Protein AF-A0A7S4GI46-F1 (afdb_monomer)

Solvent-accessible surface area (backbone atoms only — not comparable to full-atom values): 7151 Å² total; per-residue (Å²): 134,87,88,74,82,75,86,81,80,68,91,83,57,78,88,76,54,82,79,77,51,72,66,59,49,60,71,66,45,56,66,55,49,64,52,47,53,54,51,50,52,50,49,62,64,58,70,64,73,77,85,61,45,80,45,83,51,96,95,45,81,46,78,48,68,83,88,72,85,79,90,67,86,84,86,72,96,70,87,73,93,57,66,62,63,58,50,54,48,51,54,52,52,53,53,50,52,52,53,52,52,54,60,71,76,104

pLDDT: mean 87.01, std 8.68, range [48.22, 95.12]

Secondary structure (DSSP, 8-state):
-------------GGGSPPPPHHHHHHTSHHHHHHHHHHHHHHHHHSSPPP-EEEEETTEEEEE---S---S----------HHHHHHHHHHHHHHHHHHHHHHH-

Nearest PDB structures (foldseek):
  6tdu-assembly1_G  TM=9.550E-01  e=1.276E-09  Euglena gracilis
  7qtt-assembly1_Y  TM=3.090E-01  e=3.213E+00  Homo sapiens

Mean predicted aligned error: 13.28 Å

Radius of gyration: 37.26 Å; Cα contacts (8 Å, |Δi|>4): 22; chains: 1; bounding box: 88×28×95 Å

Foldseek 3Di:
DDDDDDCPPDDDDPVPDDDDDPVRVVVVCPVVCVVVVVVVVCCVVVVDDDDFDWDDDVVDIDTDDDDDDDPDDDDDDDDDPDCVVVVVVVVVVVVVVVVVVVVVVD

Sequence (106 aa):
MPTTKQADDLPASWLHMPGYTYVSWCMTLAPFMLVFEGFYRAWHHRKTPPKGRTVLMKGIKMHMFGLGKQSGPRIVSRQYDTYIGHGLQYVRDMSKIQSDVLKLIK

Organism: NCBI:txid73025

Structure (mmCIF, N/CA/C/O backbone):
data_AF-A0A7S4GI46-F1
#
_entry.id   AF-A0A7S4GI46-F1
#
loop_
_atom_site.group_PDB
_atom_site.id
_atom_site.type_symbol
_atom_site.label_atom_id
_atom_site.label_alt_id
_atom_site.label_comp_id
_atom_site.label_asym_id
_atom_site.label_entity_id
_atom_site.label_seq_id
_atom_site.pdbx_PDB_ins_code
_atom_site.Cartn_x
_atom_site.Cartn_y
_atom_site.Cartn_z
_atom_site.occupancy
_atom_site.B_iso_or_equiv
_atom_site.auth_seq_id
_atom_site.auth_comp_id
_atom_site.auth_asym_id
_atom_site.auth_atom_id
_atom_site.pdbx_PDB_model_num
ATOM 1 N N . MET A 1 1 ? 60.492 20.398 0.264 1.00 48.22 1 MET A N 1
ATOM 2 C CA . MET A 1 1 ? 59.960 20.718 -1.080 1.00 48.22 1 MET A CA 1
ATOM 3 C C . MET A 1 1 ? 58.449 20.531 -1.035 1.00 48.22 1 MET A C 1
ATOM 5 O O . MET A 1 1 ? 58.044 19.487 -0.535 1.00 48.22 1 MET A O 1
ATOM 9 N N . PRO A 1 2 ? 57.620 21.511 -1.440 1.00 57.31 2 PRO A N 1
ATOM 10 C CA . PRO A 1 2 ? 56.170 21.327 -1.475 1.00 57.31 2 PRO A CA 1
ATOM 11 C C . PRO A 1 2 ? 55.780 20.422 -2.654 1.00 57.31 2 PRO A C 1
ATOM 13 O O . PRO A 1 2 ? 56.345 20.536 -3.739 1.00 57.31 2 PRO A O 1
ATOM 16 N N . THR A 1 3 ? 54.833 19.512 -2.440 1.00 62.44 3 THR A N 1
ATOM 17 C CA . THR A 1 3 ? 54.305 18.600 -3.463 1.00 62.44 3 THR A CA 1
ATOM 18 C C . THR A 1 3 ? 53.337 19.351 -4.377 1.00 62.44 3 THR A C 1
ATOM 20 O O . THR A 1 3 ? 52.236 19.714 -3.968 1.00 62.44 3 THR A O 1
ATOM 23 N N . THR A 1 4 ? 53.733 19.595 -5.624 1.00 65.19 4 THR A N 1
ATOM 24 C CA . THR A 1 4 ? 52.851 20.141 -6.664 1.00 65.19 4 THR A CA 1
ATOM 25 C C . THR A 1 4 ? 52.050 19.010 -7.304 1.00 65.19 4 THR A C 1
ATOM 27 O O . THR A 1 4 ? 52.637 18.042 -7.782 1.00 65.19 4 THR A O 1
ATOM 30 N N . LYS A 1 5 ? 50.714 19.122 -7.339 1.00 65.75 5 LYS A N 1
ATOM 31 C CA . LYS A 1 5 ? 49.888 18.273 -8.209 1.00 65.75 5 LYS A CA 1
ATOM 32 C C . LYS A 1 5 ? 50.185 18.678 -9.650 1.00 65.75 5 LYS A C 1
ATOM 34 O O . LYS A 1 5 ? 49.906 19.812 -10.031 1.00 65.75 5 LYS A O 1
ATOM 39 N N . GLN A 1 6 ? 50.809 17.785 -10.406 1.00 63.59 6 GLN A N 1
ATOM 40 C CA . GLN A 1 6 ? 50.984 17.944 -11.843 1.00 63.59 6 GLN A CA 1
ATOM 41 C C . GLN A 1 6 ? 49.583 18.046 -12.466 1.00 63.59 6 GLN A C 1
ATOM 43 O O . GLN A 1 6 ? 48.700 17.262 -12.118 1.00 63.59 6 GLN A O 1
ATOM 48 N N . ALA A 1 7 ? 49.349 19.065 -13.292 1.00 68.00 7 ALA A N 1
ATOM 49 C CA . ALA A 1 7 ? 48.082 19.252 -13.987 1.00 68.00 7 ALA A CA 1
ATOM 50 C C . ALA A 1 7 ? 48.006 18.265 -15.161 1.00 68.00 7 ALA A C 1
ATOM 52 O O . ALA A 1 7 ? 48.121 18.652 -16.320 1.00 68.00 7 ALA A O 1
ATOM 53 N N . ASP A 1 8 ? 47.832 16.982 -14.848 1.00 68.06 8 ASP A N 1
ATOM 54 C CA . ASP A 1 8 ? 47.500 15.925 -15.812 1.00 68.06 8 ASP A CA 1
ATOM 55 C C . ASP A 1 8 ? 45.987 15.940 -16.120 1.00 68.06 8 ASP A C 1
ATOM 57 O O . ASP A 1 8 ? 45.338 14.900 -16.253 1.00 68.06 8 ASP A O 1
ATOM 61 N N . ASP A 1 9 ? 45.395 17.137 -16.182 1.00 73.69 9 ASP A N 1
ATOM 62 C CA . ASP A 1 9 ? 43.977 17.338 -16.463 1.00 73.69 9 ASP A CA 1
ATOM 63 C C . ASP A 1 9 ? 43.731 17.073 -17.956 1.00 73.69 9 ASP A C 1
ATOM 65 O O . ASP A 1 9 ? 43.905 17.937 -18.818 1.00 73.69 9 ASP A O 1
ATOM 69 N N . LEU A 1 10 ? 43.368 15.831 -18.276 1.00 79.06 10 LEU A N 1
ATOM 70 C CA . LEU A 1 10 ? 43.050 15.403 -19.636 1.00 79.06 10 LEU A CA 1
ATOM 71 C C . LEU A 1 10 ? 41.696 15.973 -20.093 1.00 79.06 10 LEU A C 1
ATOM 73 O O . LEU A 1 10 ? 40.744 16.014 -19.307 1.00 79.06 10 LEU A O 1
ATOM 77 N N . PRO A 1 11 ? 41.556 16.351 -21.379 1.00 78.81 11 PRO A N 1
ATOM 78 C CA . PRO A 1 11 ? 40.274 16.777 -21.919 1.00 78.81 11 PRO A CA 1
ATOM 79 C C . PRO A 1 11 ? 39.284 15.605 -21.887 1.00 78.81 11 PRO A C 1
ATOM 81 O O . PRO A 1 11 ? 39.419 14.628 -22.622 1.00 78.81 11 PRO A O 1
ATOM 84 N N . ALA A 1 12 ? 38.268 15.703 -21.033 1.00 84.00 12 ALA A N 1
ATOM 85 C CA . ALA A 1 12 ? 37.185 14.733 -20.965 1.00 84.00 12 ALA A CA 1
ATOM 86 C C . ALA A 1 12 ? 36.057 15.141 -21.922 1.00 84.00 12 ALA A C 1
ATOM 88 O O . ALA A 1 12 ? 35.491 16.227 -21.809 1.00 84.00 12 ALA A O 1
ATOM 89 N N . SER A 1 13 ? 35.696 14.259 -22.853 1.00 84.06 13 SER A N 1
ATOM 90 C CA . SER A 1 13 ? 34.525 14.443 -23.712 1.00 84.06 13 SER A CA 1
ATOM 91 C C . SER A 1 13 ? 33.790 13.124 -23.904 1.00 84.06 13 SER A C 1
ATOM 93 O O . SER A 1 13 ? 34.391 12.109 -24.258 1.00 84.06 13 SER A O 1
ATOM 95 N N . TRP A 1 14 ? 32.467 13.153 -23.712 1.00 81.75 14 TRP A N 1
ATOM 96 C CA . TRP A 1 14 ? 31.576 12.005 -23.912 1.00 81.75 14 TRP A CA 1
ATOM 97 C C . TRP A 1 14 ? 31.600 11.474 -25.350 1.00 81.75 14 TRP A C 1
ATOM 99 O O . TRP A 1 14 ? 31.309 10.303 -25.566 1.00 81.75 14 TRP A O 1
ATOM 109 N N . LEU A 1 15 ? 31.995 12.306 -26.322 1.00 86.88 15 LEU A N 1
ATOM 110 C CA . LEU A 1 15 ? 32.139 11.918 -27.730 1.00 86.88 15 LEU A CA 1
ATOM 111 C C . LEU A 1 15 ? 33.250 10.880 -27.957 1.00 86.88 15 LEU A C 1
ATOM 113 O O . LEU A 1 15 ? 33.195 10.149 -28.941 1.00 86.88 15 LEU A O 1
ATOM 117 N N . HIS A 1 16 ? 34.246 10.811 -27.066 1.00 86.50 16 HIS A N 1
ATOM 118 C CA . HIS A 1 16 ? 35.362 9.863 -27.168 1.00 86.50 16 HIS A CA 1
ATOM 119 C C . HIS A 1 16 ? 35.151 8.578 -26.351 1.00 86.50 16 HIS A C 1
ATOM 121 O O . HIS A 1 16 ? 35.989 7.680 -26.406 1.00 86.50 16 HIS A O 1
ATOM 127 N N . MET A 1 17 ? 34.051 8.466 -25.598 1.00 82.25 17 MET A N 1
ATOM 128 C CA . MET A 1 17 ? 33.726 7.252 -24.846 1.00 82.25 17 MET A CA 1
ATOM 129 C C . MET A 1 17 ? 33.200 6.175 -25.811 1.00 82.25 17 MET A C 1
ATOM 131 O O . MET A 1 17 ? 32.243 6.443 -26.543 1.00 82.25 17 MET A O 1
ATOM 135 N N . PRO A 1 18 ? 33.768 4.955 -25.830 1.00 84.81 18 PRO A N 1
ATOM 136 C CA . PRO A 1 18 ? 33.184 3.860 -26.593 1.00 84.81 18 PRO A CA 1
ATOM 137 C C . PRO A 1 18 ? 31.784 3.551 -26.047 1.00 84.81 18 PRO A C 1
ATOM 139 O O . PRO A 1 18 ? 31.577 3.468 -24.836 1.00 84.81 18 PRO A O 1
ATOM 142 N N . GLY A 1 19 ? 30.808 3.407 -26.943 1.00 86.00 19 GLY A N 1
ATOM 143 C CA . GLY A 1 19 ? 29.439 3.072 -26.563 1.00 86.00 19 GLY A CA 1
ATOM 144 C C . GLY A 1 19 ? 29.320 1.670 -25.958 1.00 86.00 19 GLY A C 1
ATOM 145 O O . GLY A 1 19 ? 30.190 0.814 -26.123 1.00 86.00 19 GLY A O 1
ATOM 146 N N . TYR A 1 20 ? 28.197 1.410 -25.291 1.00 86.94 20 TYR A N 1
ATOM 147 C CA . TYR A 1 20 ? 27.867 0.077 -24.793 1.00 86.94 20 T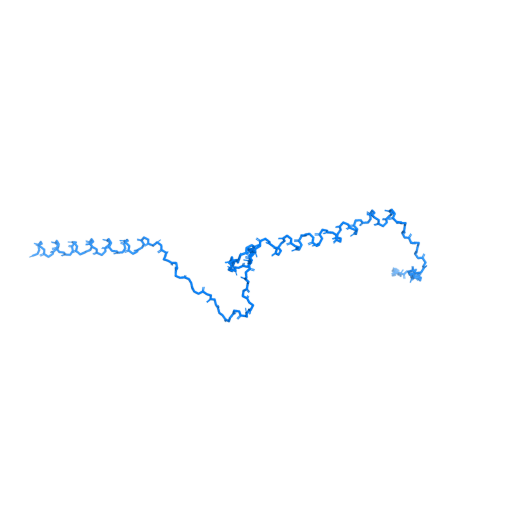YR A CA 1
ATOM 148 C C . TYR A 1 20 ? 27.236 -0.778 -25.895 1.00 86.94 20 TYR A C 1
ATOM 150 O O . TYR A 1 20 ? 26.413 -0.303 -26.678 1.00 86.94 20 TYR A O 1
ATOM 158 N N . THR A 1 21 ? 27.566 -2.069 -25.921 1.00 91.81 21 THR A N 1
ATOM 159 C CA . THR A 1 21 ? 26.797 -3.043 -26.705 1.00 91.81 21 THR A CA 1
ATOM 160 C C . THR A 1 21 ? 25.435 -3.278 -26.053 1.00 91.81 21 THR A C 1
ATOM 162 O O . THR A 1 21 ? 25.279 -3.102 -24.844 1.00 91.81 21 THR A O 1
ATOM 165 N N . TYR A 1 22 ? 24.449 -3.732 -26.830 1.00 90.38 22 TYR A N 1
ATOM 166 C CA . TYR A 1 22 ? 23.114 -4.059 -26.313 1.00 90.38 22 TYR A CA 1
ATOM 167 C C . TYR A 1 22 ? 23.171 -5.024 -25.116 1.00 90.38 22 TYR A C 1
ATOM 169 O O . TYR A 1 22 ? 22.551 -4.779 -24.084 1.00 90.38 22 TYR A O 1
ATOM 177 N N . VAL A 1 23 ? 23.990 -6.077 -25.214 1.00 91.44 23 VAL A N 1
ATOM 178 C CA . VAL A 1 23 ? 24.171 -7.056 -24.131 1.00 91.44 23 VAL A CA 1
ATOM 179 C C . VAL A 1 23 ? 24.802 -6.404 -22.900 1.00 91.44 23 VAL A C 1
ATOM 181 O O . VAL A 1 23 ? 24.319 -6.614 -21.789 1.00 91.44 23 VAL A O 1
ATOM 184 N N . SER A 1 24 ? 25.832 -5.568 -23.083 1.00 90.44 24 SER A N 1
ATOM 185 C CA . SER A 1 24 ? 26.459 -4.848 -21.969 1.00 90.44 24 SER A CA 1
ATOM 186 C C . SER A 1 24 ? 25.480 -3.893 -21.293 1.00 90.44 24 SER A C 1
ATOM 188 O O . SER A 1 24 ? 25.506 -3.784 -20.071 1.00 90.44 24 SER A O 1
ATOM 190 N N . TRP A 1 25 ? 24.601 -3.240 -22.057 1.00 91.50 25 TRP A N 1
ATOM 191 C CA . TRP A 1 25 ? 23.559 -2.370 -21.521 1.00 91.50 25 TRP A CA 1
ATOM 192 C C . TRP A 1 25 ? 22.514 -3.158 -20.722 1.00 91.50 25 TRP A C 1
ATOM 194 O O . TRP A 1 25 ? 22.186 -2.769 -19.604 1.00 91.50 25 TRP A O 1
ATOM 204 N N . CYS A 1 26 ? 22.051 -4.312 -21.212 1.00 88.94 26 CYS A N 1
ATOM 205 C CA . CYS A 1 26 ? 21.137 -5.171 -20.452 1.00 88.94 26 CYS A CA 1
ATOM 206 C C . CYS A 1 26 ? 21.755 -5.679 -19.136 1.00 88.94 26 CYS A C 1
ATOM 208 O O . CYS A 1 26 ? 21.053 -5.771 -18.127 1.00 88.94 26 CYS A O 1
ATOM 210 N N . MET A 1 27 ? 23.066 -5.943 -19.121 1.00 91.88 27 MET A N 1
ATOM 211 C CA . MET A 1 27 ? 23.804 -6.368 -17.924 1.00 91.88 27 MET A CA 1
ATOM 212 C C . MET A 1 27 ? 24.044 -5.240 -16.908 1.00 91.88 27 MET A C 1
ATOM 214 O O . MET A 1 27 ? 24.372 -5.529 -15.762 1.00 91.88 27 MET A O 1
ATOM 218 N N . THR A 1 28 ? 23.822 -3.967 -17.268 1.00 90.19 28 THR A N 1
ATOM 219 C CA . THR A 1 28 ? 23.891 -2.845 -16.303 1.00 90.19 28 THR A CA 1
ATOM 220 C C . THR A 1 28 ? 22.777 -2.869 -15.253 1.00 90.19 28 THR A C 1
ATOM 222 O O . THR A 1 28 ? 22.769 -2.026 -14.361 1.00 90.19 28 THR A O 1
ATOM 225 N N . LEU A 1 29 ? 21.809 -3.792 -15.360 1.00 89.81 29 LEU A N 1
ATOM 226 C CA . LEU A 1 29 ? 20.628 -3.901 -14.491 1.00 89.81 29 LEU A CA 1
ATOM 227 C C . LEU A 1 29 ? 19.702 -2.667 -14.511 1.00 89.81 29 LEU A C 1
ATOM 229 O O . LEU A 1 29 ? 18.663 -2.670 -13.847 1.00 89.81 29 LEU A O 1
ATOM 233 N N . ALA A 1 30 ? 19.988 -1.646 -15.325 1.00 90.06 30 ALA A N 1
ATOM 234 C CA . ALA A 1 30 ? 19.087 -0.516 -15.541 1.00 90.06 30 ALA A CA 1
ATOM 235 C C . ALA A 1 30 ? 17.682 -0.947 -16.022 1.00 90.06 30 ALA A C 1
ATOM 237 O O . ALA A 1 30 ? 16.695 -0.431 -15.489 1.00 90.06 30 ALA A O 1
ATOM 238 N N . PRO A 1 31 ? 17.530 -1.943 -16.925 1.00 89.69 31 PRO A N 1
ATOM 239 C CA . PRO A 1 31 ? 16.205 -2.435 -17.314 1.00 89.69 31 PRO A CA 1
ATOM 240 C C . PRO A 1 31 ? 15.427 -3.060 -16.155 1.00 89.69 31 PRO A C 1
ATOM 242 O O . PRO A 1 31 ? 14.208 -2.932 -16.076 1.00 89.69 31 PRO A O 1
ATOM 245 N N . PHE A 1 32 ? 16.130 -3.711 -15.229 1.00 91.56 32 PHE A N 1
ATOM 246 C CA . PHE A 1 32 ? 15.519 -4.288 -14.039 1.00 91.56 32 PHE A CA 1
ATOM 247 C C . PHE A 1 32 ? 14.982 -3.183 -13.123 1.00 91.56 32 PHE A C 1
ATOM 249 O O . PHE A 1 32 ? 13.831 -3.245 -12.697 1.00 91.56 32 PHE A O 1
ATOM 256 N N . MET A 1 33 ? 15.759 -2.121 -12.892 1.00 91.31 33 MET A N 1
ATOM 257 C CA . MET A 1 33 ? 15.304 -0.960 -12.117 1.00 91.31 33 MET A CA 1
ATOM 258 C C . MET A 1 33 ? 14.061 -0.296 -12.724 1.00 91.31 33 MET A C 1
ATOM 260 O O . MET A 1 33 ? 13.122 -0.005 -11.985 1.00 91.31 33 MET A O 1
ATOM 264 N N . LEU A 1 34 ? 13.999 -0.150 -14.054 1.00 93.19 34 LEU A N 1
ATOM 265 C CA . LEU A 1 34 ? 12.831 0.414 -14.749 1.00 93.19 34 LEU A CA 1
ATOM 266 C C . LEU A 1 34 ? 11.532 -0.352 -14.448 1.00 93.19 34 LEU A C 1
ATOM 268 O O . LEU A 1 34 ? 10.476 0.254 -14.267 1.00 93.19 34 LEU A O 1
ATOM 272 N N . VAL A 1 35 ? 11.597 -1.681 -14.368 1.00 93.69 35 VAL A N 1
ATOM 273 C CA . VAL A 1 35 ? 10.423 -2.517 -14.074 1.00 93.69 35 VAL A CA 1
ATOM 274 C C . VAL A 1 35 ? 10.102 -2.514 -12.579 1.00 93.69 35 VAL A C 1
ATOM 276 O O . VAL A 1 35 ? 8.941 -2.374 -12.180 1.00 93.69 35 VAL A O 1
ATOM 279 N N . PHE A 1 3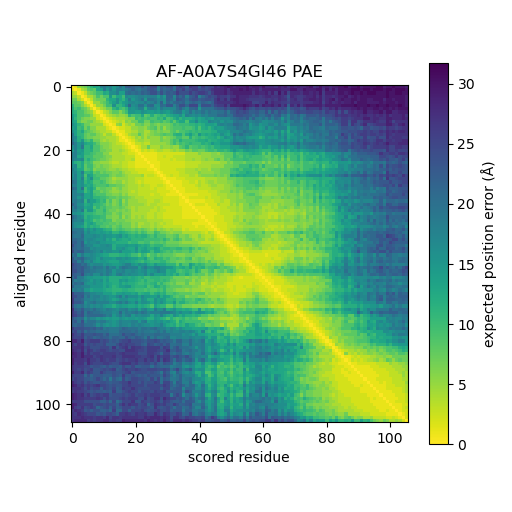6 ? 11.123 -2.661 -11.735 1.00 93.94 36 PHE A N 1
ATOM 280 C CA . PHE A 1 36 ? 10.937 -2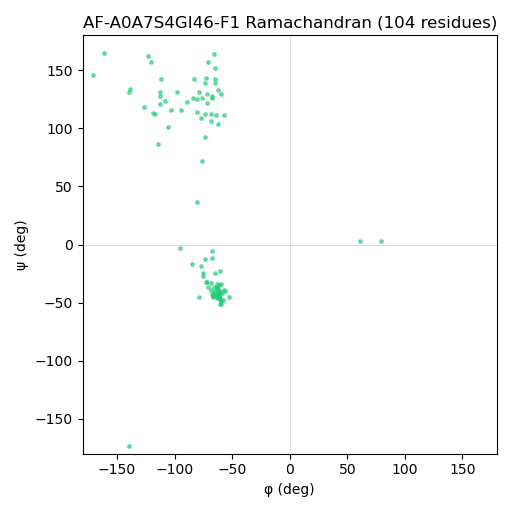.833 -10.297 1.00 93.94 36 PHE A CA 1
ATOM 281 C C . PHE A 1 36 ? 10.498 -1.558 -9.589 1.00 93.94 36 PHE A C 1
ATOM 283 O O . PHE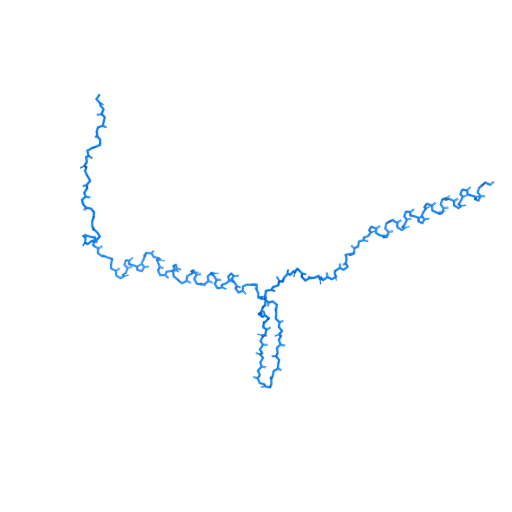 A 1 36 ? 9.713 -1.644 -8.644 1.00 93.94 36 PHE A O 1
ATOM 290 N N . GLU A 1 37 ? 10.925 -0.383 -10.054 1.00 93.69 37 GLU A N 1
ATOM 291 C CA . GLU A 1 37 ? 10.444 0.882 -9.501 1.00 93.69 37 GLU A CA 1
ATOM 292 C C . GLU A 1 37 ? 8.920 1.001 -9.666 1.00 93.69 37 GLU A C 1
ATOM 294 O O . GLU A 1 37 ? 8.195 1.251 -8.697 1.00 93.69 37 GLU A O 1
ATOM 299 N N . GLY A 1 38 ? 8.419 0.741 -10.878 1.00 93.19 38 GLY A N 1
ATOM 300 C CA . GLY A 1 38 ? 6.988 0.749 -11.172 1.00 93.19 38 GLY A CA 1
ATOM 301 C C . GLY A 1 38 ? 6.229 -0.300 -10.362 1.00 93.19 38 GLY A C 1
ATOM 302 O O . GLY A 1 38 ? 5.195 0.010 -9.762 1.00 93.19 38 GLY A O 1
ATOM 303 N N . PHE A 1 39 ? 6.768 -1.519 -10.280 1.00 95.12 39 PHE A N 1
ATOM 304 C CA . PHE A 1 39 ? 6.179 -2.600 -9.492 1.00 95.12 39 PHE A CA 1
ATOM 305 C C . PHE A 1 39 ? 6.075 -2.239 -8.007 1.00 95.12 39 PHE A C 1
ATOM 307 O O . PHE A 1 39 ? 4.995 -2.334 -7.420 1.00 95.12 39 PHE A O 1
ATOM 314 N N . TYR A 1 40 ? 7.171 -1.784 -7.401 1.00 94.12 40 TYR A N 1
ATOM 315 C CA . TYR A 1 40 ? 7.216 -1.492 -5.974 1.00 94.12 40 TYR A CA 1
ATOM 316 C C . TYR A 1 40 ? 6.334 -0.295 -5.616 1.00 94.12 40 TYR A C 1
ATOM 318 O O . TYR A 1 40 ? 5.566 -0.362 -4.654 1.00 94.12 40 TYR A O 1
ATOM 326 N N . ARG A 1 41 ? 6.360 0.778 -6.419 1.00 93.62 41 ARG A N 1
ATOM 327 C CA . ARG A 1 41 ? 5.473 1.936 -6.222 1.00 93.62 41 ARG A CA 1
ATOM 328 C C . ARG A 1 41 ? 4.007 1.533 -6.361 1.00 93.62 41 ARG A C 1
ATOM 330 O O . ARG A 1 41 ? 3.194 1.906 -5.514 1.00 93.62 41 ARG A O 1
ATOM 337 N N . ALA A 1 42 ? 3.661 0.734 -7.372 1.00 93.44 42 ALA A N 1
ATOM 338 C CA . ALA A 1 42 ? 2.301 0.232 -7.540 1.00 93.44 42 ALA A CA 1
ATOM 339 C C . ALA A 1 42 ? 1.867 -0.635 -6.352 1.00 93.44 42 ALA A C 1
ATOM 341 O O . ALA A 1 42 ? 0.774 -0.434 -5.823 1.00 93.44 42 ALA A O 1
ATOM 342 N N . TRP A 1 43 ? 2.718 -1.556 -5.899 1.00 93.25 43 TRP A N 1
ATOM 343 C CA . TRP A 1 43 ? 2.437 -2.399 -4.741 1.00 93.25 43 TRP A CA 1
ATOM 344 C C . TRP A 1 43 ? 2.226 -1.564 -3.476 1.00 93.25 43 TRP A C 1
ATOM 346 O O . TRP A 1 43 ? 1.195 -1.704 -2.814 1.00 93.25 43 TRP A O 1
ATOM 356 N N . HIS A 1 44 ? 3.152 -0.654 -3.178 1.00 93.00 44 HIS A N 1
ATOM 357 C CA . HIS A 1 44 ? 3.106 0.179 -1.983 1.00 93.00 44 HIS A CA 1
ATOM 358 C C . HIS A 1 44 ? 1.847 1.059 -1.942 1.00 93.00 44 HIS A C 1
ATOM 360 O O . HIS A 1 44 ? 1.138 1.080 -0.936 1.00 93.00 44 HIS A O 1
ATOM 366 N N . HIS A 1 45 ? 1.512 1.735 -3.045 1.00 90.56 45 HIS A N 1
ATOM 367 C CA . HIS A 1 45 ? 0.338 2.611 -3.100 1.00 90.56 45 HIS A CA 1
ATOM 368 C C . HIS A 1 45 ? -0.994 1.854 -3.206 1.00 90.56 45 HIS A C 1
ATOM 370 O O . HIS A 1 45 ? -2.014 2.371 -2.752 1.00 90.56 45 HIS A O 1
ATOM 376 N N . ARG A 1 46 ? -1.019 0.635 -3.763 1.00 90.75 46 ARG A N 1
ATOM 377 C CA . ARG A 1 46 ? -2.245 -0.184 -3.840 1.00 90.75 46 ARG A CA 1
ATOM 378 C C . ARG A 1 46 ? -2.516 -1.005 -2.580 1.00 90.75 46 ARG A C 1
ATOM 380 O O . ARG A 1 46 ? -3.644 -1.457 -2.407 1.00 90.75 46 ARG A O 1
ATOM 387 N N . LYS A 1 47 ? -1.525 -1.191 -1.700 1.00 87.81 47 LYS A N 1
ATOM 388 C CA . LYS A 1 47 ? -1.666 -1.981 -0.464 1.00 87.81 47 LYS A CA 1
ATOM 389 C C . LYS A 1 47 ? -2.754 -1.441 0.469 1.00 87.81 47 LYS A C 1
ATOM 391 O O . LYS A 1 47 ? -3.426 -2.225 1.131 1.00 87.81 47 LYS A O 1
ATOM 396 N N . THR A 1 48 ? -2.943 -0.124 0.501 1.00 85.38 48 THR A N 1
ATOM 397 C CA . THR A 1 48 ? -3.928 0.532 1.370 1.00 85.38 48 THR A CA 1
ATOM 398 C C . THR A 1 48 ? -5.015 1.181 0.514 1.00 85.38 48 THR A C 1
ATOM 400 O O . THR A 1 48 ? -4.896 2.358 0.167 1.00 85.38 48 THR A O 1
ATOM 403 N N . PRO A 1 49 ? -6.073 0.441 0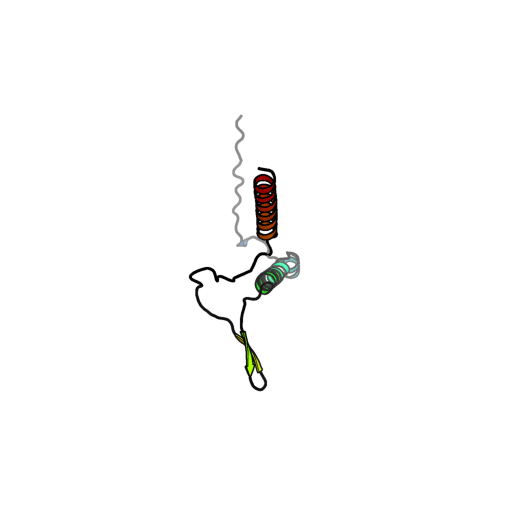.136 1.00 82.75 49 PRO A N 1
ATOM 404 C CA . PRO A 1 49 ? -7.147 1.006 -0.665 1.00 82.75 49 PRO A CA 1
ATOM 405 C C . PRO A 1 49 ? -7.890 2.101 0.122 1.00 82.75 49 PRO A C 1
ATOM 407 O O . PRO A 1 49 ? -8.167 1.929 1.315 1.00 82.75 49 PRO A O 1
ATOM 410 N N . PRO A 1 50 ? -8.252 3.224 -0.521 1.00 87.00 50 PRO A N 1
ATOM 411 C CA . PRO A 1 50 ? -9.089 4.229 0.115 1.00 87.00 50 PRO A CA 1
ATOM 412 C C . PRO A 1 50 ? -10.487 3.663 0.395 1.00 87.00 50 PRO A C 1
ATOM 414 O O . PRO A 1 50 ? -10.985 2.782 -0.307 1.00 87.00 50 PRO A O 1
ATOM 417 N N . LYS A 1 51 ? -11.158 4.182 1.427 1.00 86.31 51 LYS A N 1
ATOM 418 C CA . LYS A 1 51 ? -12.548 3.802 1.711 1.00 86.31 51 LYS A CA 1
ATOM 419 C C . LYS A 1 51 ? -13.450 4.336 0.596 1.00 86.31 51 LYS A C 1
ATOM 421 O O . LYS A 1 51 ? -13.423 5.528 0.301 1.00 86.31 51 LYS A O 1
ATOM 426 N N . GLY A 1 52 ? -14.271 3.471 0.011 1.00 89.00 52 GLY A N 1
ATOM 427 C CA . GLY A 1 52 ? -15.265 3.846 -0.994 1.00 89.00 52 GLY A CA 1
ATOM 428 C C . GLY A 1 52 ? -16.579 3.100 -0.799 1.00 89.00 52 GLY A C 1
ATOM 429 O O . GLY A 1 52 ? -16.786 2.428 0.213 1.00 89.00 52 GLY A O 1
ATOM 430 N N . ARG A 1 53 ? -17.493 3.267 -1.751 1.00 90.38 53 ARG A N 1
ATOM 431 C CA . ARG A 1 53 ? -18.807 2.615 -1.762 1.00 90.38 53 ARG A CA 1
ATOM 432 C C . ARG A 1 53 ? -18.856 1.617 -2.911 1.00 90.38 53 ARG A C 1
ATOM 434 O O . ARG A 1 53 ? -18.523 1.966 -4.039 1.00 90.38 53 ARG A O 1
ATOM 441 N N . THR A 1 54 ? -19.294 0.392 -2.638 1.00 92.06 54 THR A N 1
ATOM 442 C CA . THR A 1 54 ? -19.591 -0.577 -3.702 1.00 92.06 54 THR A CA 1
ATOM 443 C C . THR A 1 54 ? -20.970 -0.263 -4.276 1.00 92.06 54 THR A C 1
ATOM 445 O O . THR A 1 54 ? -21.937 -0.189 -3.522 1.00 92.06 54 THR A O 1
ATOM 448 N N . VAL A 1 55 ? -21.055 -0.068 -5.590 1.00 90.50 55 VAL A N 1
ATOM 449 C CA . VAL A 1 55 ? -22.296 0.218 -6.320 1.00 90.50 55 VAL A CA 1
ATOM 450 C C . VAL A 1 55 ? -22.605 -0.972 -7.222 1.00 90.50 55 VAL A C 1
ATOM 452 O O . VAL A 1 55 ? -21.744 -1.424 -7.980 1.00 90.50 55 VAL A O 1
ATOM 455 N N . LEU A 1 56 ? -23.826 -1.491 -7.120 1.00 94.31 56 LEU A N 1
ATOM 456 C CA . LEU A 1 56 ? -24.321 -2.589 -7.944 1.00 94.31 56 LEU A CA 1
ATOM 457 C C . LEU A 1 56 ? -25.349 -2.038 -8.930 1.00 94.31 56 LEU A C 1
ATOM 459 O O . LEU A 1 56 ? -26.335 -1.422 -8.531 1.00 94.31 56 LEU A O 1
ATOM 463 N N . MET A 1 57 ? -25.104 -2.266 -10.212 1.00 94.62 57 MET A N 1
ATOM 464 C CA . MET A 1 57 ? -26.019 -1.981 -11.314 1.00 94.62 57 MET A CA 1
ATOM 465 C C . MET A 1 57 ? -26.259 -3.277 -12.093 1.00 94.62 57 MET A C 1
ATOM 467 O O . MET A 1 57 ? -25.500 -4.240 -11.958 1.00 94.62 57 MET A O 1
ATOM 471 N N . LYS A 1 58 ? -27.316 -3.338 -12.911 1.00 93.38 58 LYS A N 1
ATOM 472 C CA . LYS A 1 58 ? -27.621 -4.537 -13.708 1.00 93.38 58 LYS A CA 1
ATOM 473 C C . LYS A 1 58 ? -26.419 -4.888 -14.598 1.00 93.38 58 LYS A C 1
ATOM 475 O O . LYS A 1 58 ? -26.097 -4.150 -15.519 1.00 93.38 58 LYS A O 1
ATOM 480 N N . GLY A 1 59 ? -25.756 -6.004 -14.292 1.00 91.56 59 GLY A N 1
ATOM 481 C CA . GLY A 1 59 ? -24.576 -6.488 -15.016 1.00 91.56 59 GLY A CA 1
ATOM 482 C C . GLY A 1 59 ? -23.245 -5.806 -14.672 1.00 91.56 59 GLY A C 1
ATOM 483 O O . GLY A 1 59 ? -22.242 -6.150 -15.288 1.00 91.56 59 GLY A O 1
ATOM 484 N N . ILE A 1 60 ? -23.189 -4.868 -13.712 1.00 95.06 60 ILE A N 1
ATOM 485 C CA . ILE A 1 60 ? -21.949 -4.147 -13.377 1.00 95.06 60 ILE A CA 1
ATOM 486 C C . ILE A 1 60 ? -21.787 -3.972 -11.863 1.00 95.06 60 ILE A C 1
ATOM 488 O O . ILE A 1 60 ? -22.694 -3.525 -11.161 1.00 95.06 60 ILE A O 1
ATOM 492 N N . LYS A 1 61 ? -20.581 -4.262 -11.364 1.00 94.19 61 LYS A N 1
ATOM 493 C CA . LYS A 1 61 ? -20.140 -3.940 -10.003 1.00 94.19 61 LYS A CA 1
ATOM 494 C C . LYS A 1 61 ? -19.043 -2.882 -10.070 1.00 94.19 61 LYS A C 1
ATOM 496 O O . LYS A 1 61 ? -18.001 -3.118 -10.674 1.00 94.19 61 LYS A O 1
ATOM 501 N N . MET A 1 62 ? -19.268 -1.733 -9.441 1.00 94.94 62 MET A N 1
ATOM 502 C CA . MET A 1 62 ? -18.317 -0.618 -9.408 1.00 94.94 62 MET A CA 1
ATOM 503 C C . MET A 1 62 ? -17.917 -0.273 -7.972 1.00 94.94 62 MET A C 1
ATOM 505 O O . MET A 1 62 ? -18.657 -0.544 -7.024 1.00 94.94 62 MET A O 1
ATOM 509 N N . HIS A 1 63 ? -16.757 0.364 -7.811 1.00 91.94 63 HIS A N 1
ATOM 510 C CA . HIS A 1 63 ? -16.319 0.934 -6.540 1.00 91.94 63 HIS A CA 1
ATOM 511 C C . HIS A 1 63 ? -16.135 2.445 -6.696 1.00 91.94 63 HIS A C 1
ATOM 513 O O . HIS A 1 63 ? -15.272 2.901 -7.442 1.00 91.94 63 HIS A O 1
ATOM 519 N N . MET A 1 64 ? -16.972 3.221 -6.014 1.00 93.56 64 MET A N 1
ATOM 520 C CA . MET A 1 64 ? -17.010 4.677 -6.113 1.00 93.56 64 MET A CA 1
ATOM 521 C C . MET A 1 64 ? -16.217 5.308 -4.965 1.00 93.56 64 MET A C 1
ATOM 523 O O . MET A 1 64 ? -16.419 4.964 -3.796 1.00 93.56 64 MET A O 1
ATOM 527 N N . PHE A 1 65 ? -15.337 6.254 -5.291 1.00 93.12 65 PHE A N 1
ATOM 528 C CA . PHE A 1 65 ? -14.522 6.996 -4.328 1.00 93.12 65 PHE A CA 1
ATOM 529 C C . PHE A 1 65 ? -14.960 8.462 -4.273 1.00 93.12 65 PHE A C 1
ATOM 531 O O . PHE A 1 65 ? -15.318 9.046 -5.293 1.00 93.12 65 PHE A O 1
ATOM 538 N N . GLY A 1 66 ? -14.939 9.060 -3.080 1.00 88.50 66 GLY A N 1
ATOM 539 C CA . GLY A 1 66 ? -15.187 10.493 -2.923 1.00 88.50 66 GLY A CA 1
ATOM 540 C C . GLY A 1 66 ? -13.947 11.304 -3.295 1.00 88.50 66 GLY A C 1
ATOM 541 O O . GLY A 1 66 ? -12.859 11.008 -2.806 1.00 88.50 66 GLY A O 1
ATOM 542 N N . LEU A 1 67 ? -14.113 12.333 -4.127 1.00 89.12 67 LEU A N 1
ATOM 543 C CA . LEU A 1 67 ? -13.057 13.284 -4.478 1.00 89.12 67 LEU A CA 1
ATOM 544 C C . LEU A 1 67 ? -13.326 14.607 -3.755 1.00 89.12 67 LEU A C 1
ATOM 546 O O . LEU A 1 67 ? -14.188 15.381 -4.159 1.00 89.12 67 LEU A O 1
ATOM 550 N N . GLY A 1 68 ? -12.619 14.849 -2.653 1.00 88.38 68 GLY A N 1
ATOM 551 C CA . GLY A 1 68 ? -12.749 16.079 -1.874 1.00 88.38 68 GLY A CA 1
ATOM 552 C C . GLY A 1 68 ? -11.672 16.184 -0.801 1.00 88.38 68 GLY A C 1
ATOM 553 O O . GLY A 1 68 ? -11.243 15.174 -0.241 1.00 88.38 68 GLY A O 1
ATOM 554 N N . LYS A 1 69 ? -11.216 17.408 -0.514 1.00 90.19 69 LYS A N 1
ATOM 555 C CA . LYS A 1 69 ? -10.256 17.658 0.566 1.00 90.19 69 LYS A CA 1
ATOM 556 C C . LYS A 1 69 ? -10.965 17.488 1.910 1.00 90.19 69 LYS A C 1
ATOM 558 O O . LYS A 1 69 ? -11.933 18.187 2.193 1.00 90.19 69 LYS A O 1
ATOM 563 N N . GLN A 1 70 ? -10.475 16.578 2.746 1.00 88.62 70 GLN A N 1
ATOM 564 C CA . GLN A 1 70 ? -10.966 16.429 4.112 1.00 88.62 70 GLN A CA 1
ATOM 565 C C . GLN A 1 70 ? -10.456 17.608 4.960 1.00 88.62 70 GLN A C 1
ATOM 567 O O . GLN A 1 70 ? -9.255 17.732 5.186 1.00 88.62 70 GLN A O 1
ATOM 572 N N . SER A 1 71 ? -11.360 18.488 5.402 1.00 86.38 71 SER A N 1
ATOM 573 C CA . SER A 1 71 ? -11.031 19.684 6.197 1.00 86.38 71 SER A CA 1
ATOM 574 C C . SER A 1 71 ? -10.742 19.388 7.676 1.00 86.38 71 SER A C 1
ATOM 576 O O . SER A 1 71 ? -10.099 20.198 8.334 1.00 86.38 71 SER A O 1
ATOM 578 N N . GLY A 1 72 ? -11.163 18.229 8.197 1.00 90.81 72 GLY A N 1
ATOM 579 C CA . GLY A 1 72 ? -10.909 17.800 9.576 1.00 90.81 72 GLY A CA 1
ATOM 580 C C . GLY A 1 72 ? -11.098 16.290 9.782 1.00 90.81 72 GLY A C 1
ATOM 581 O O . GLY A 1 72 ? -11.675 15.613 8.923 1.00 90.81 72 GLY A O 1
ATOM 582 N N . PRO A 1 73 ? -10.603 15.717 10.894 1.00 88.75 73 PRO A N 1
ATOM 583 C CA . PRO A 1 73 ? -10.695 14.283 11.153 1.00 88.75 73 PRO A CA 1
ATOM 584 C C . PRO A 1 73 ? -12.152 13.833 11.323 1.00 88.75 73 PRO A C 1
ATOM 586 O O . PRO A 1 73 ? -12.979 14.525 11.913 1.00 88.75 73 PRO A O 1
ATOM 589 N N . ARG A 1 74 ? -12.475 12.638 10.817 1.00 85.62 74 ARG A N 1
ATOM 590 C CA . ARG A 1 74 ? -13.805 12.043 10.990 1.00 85.62 74 ARG A CA 1
ATOM 591 C C . ARG A 1 74 ? -13.892 11.402 12.374 1.00 85.62 74 ARG A C 1
ATOM 593 O O . ARG A 1 74 ? -13.216 10.407 12.623 1.00 85.62 74 ARG A O 1
ATOM 600 N N . ILE A 1 75 ? -14.747 11.942 13.237 1.00 88.94 75 ILE A N 1
ATOM 601 C CA . ILE A 1 75 ? -15.000 11.397 14.576 1.00 88.94 75 ILE A CA 1
ATOM 602 C C . ILE A 1 75 ? -15.797 10.093 14.445 1.00 88.94 75 ILE A C 1
ATOM 604 O O . ILE A 1 75 ? -16.807 10.032 13.742 1.00 88.94 75 ILE A O 1
ATOM 608 N N . VAL A 1 76 ? -15.328 9.039 15.109 1.00 88.56 76 VAL A N 1
ATOM 609 C CA . VAL A 1 76 ? -16.029 7.757 15.243 1.00 88.56 76 VAL A CA 1
ATOM 610 C C . VAL A 1 76 ? -16.097 7.455 16.733 1.00 88.56 76 VAL A C 1
ATOM 612 O O . VAL A 1 76 ? -15.049 7.324 17.365 1.00 88.56 76 VAL A O 1
ATOM 615 N N . SER A 1 77 ? -17.303 7.359 17.300 1.00 88.50 77 SER A N 1
ATOM 616 C CA . SER A 1 77 ? -17.460 6.956 18.696 1.00 88.50 77 SER A CA 1
ATOM 617 C C . SER A 1 77 ? -17.071 5.486 18.830 1.00 88.50 77 SER A C 1
ATOM 619 O O . SER A 1 77 ? -17.772 4.579 18.386 1.00 88.50 77 SER A O 1
ATOM 621 N N . ARG A 1 78 ? -15.903 5.245 19.421 1.00 86.81 78 ARG A N 1
ATOM 622 C CA . ARG A 1 78 ? -15.546 3.934 19.952 1.00 86.81 78 ARG A CA 1
ATOM 623 C C . ARG A 1 78 ? -15.715 4.020 21.454 1.00 86.81 78 ARG A C 1
ATOM 625 O O . ARG A 1 78 ? -15.048 4.827 22.095 1.00 86.81 78 ARG A O 1
ATOM 632 N N . GLN A 1 79 ? -16.650 3.244 21.987 1.00 84.62 79 GLN A N 1
ATOM 633 C CA . GLN A 1 79 ? -16.701 3.028 23.424 1.00 84.62 79 GLN A CA 1
ATOM 634 C C . GLN A 1 79 ? -15.460 2.218 23.796 1.00 84.62 79 GLN A C 1
ATOM 636 O O . GLN A 1 79 ? -15.160 1.208 23.161 1.00 84.62 79 GLN A O 1
ATOM 641 N N . TYR A 1 80 ? -14.697 2.731 24.754 1.00 81.44 80 TYR A N 1
ATOM 642 C CA . TYR A 1 80 ? -13.570 2.014 25.325 1.00 81.44 80 TYR A CA 1
ATOM 643 C C . TYR A 1 80 ? -14.083 1.303 26.566 1.00 81.44 80 TYR A C 1
ATOM 645 O O . TYR A 1 80 ? -14.495 1.965 27.524 1.00 81.44 80 TYR A O 1
ATOM 653 N N . ASP A 1 81 ? -14.050 -0.026 26.542 1.00 79.38 81 ASP A N 1
ATOM 654 C CA . ASP A 1 81 ? -14.340 -0.827 27.723 1.00 79.38 81 ASP A CA 1
ATOM 655 C C . ASP A 1 81 ? -13.287 -0.505 28.783 1.00 79.38 81 ASP A C 1
ATOM 657 O O . ASP A 1 81 ? -12.119 -0.885 28.689 1.00 79.38 81 ASP A O 1
ATOM 661 N N . THR A 1 82 ? -13.690 0.290 29.770 1.00 80.19 82 THR A N 1
ATOM 662 C CA . THR A 1 82 ? -12.822 0.741 30.854 1.00 80.19 82 THR A CA 1
ATOM 663 C C . THR A 1 82 ? -13.361 0.213 32.173 1.00 80.19 82 THR A C 1
ATOM 665 O O . THR A 1 82 ? -14.396 0.642 32.675 1.00 80.19 82 THR A O 1
ATOM 668 N N . TYR A 1 83 ? -12.607 -0.702 32.783 1.00 76.62 83 TYR A N 1
ATOM 669 C CA . TYR A 1 83 ? -12.927 -1.282 34.093 1.00 76.62 83 TYR A CA 1
ATOM 670 C C . TYR A 1 83 ? -12.822 -0.271 35.246 1.00 76.62 83 TYR A C 1
ATOM 672 O O . TYR A 1 83 ? -13.294 -0.532 36.348 1.00 76.62 83 TYR A O 1
ATOM 680 N N . ILE A 1 84 ? -12.243 0.907 34.990 1.00 81.44 84 ILE A N 1
ATOM 681 C CA . ILE A 1 84 ? -12.066 1.986 35.970 1.00 81.44 84 ILE A CA 1
ATOM 682 C C . ILE A 1 84 ? -13.421 2.486 36.487 1.00 81.44 84 ILE A C 1
ATOM 684 O O . ILE A 1 84 ? -13.559 2.726 37.684 1.00 81.44 84 ILE A O 1
ATOM 688 N N . GLY A 1 85 ? -14.436 2.585 35.619 1.00 78.38 85 GLY A N 1
ATOM 689 C CA . GLY A 1 85 ? -15.784 2.986 36.033 1.00 78.38 85 GLY A CA 1
ATOM 690 C C . GLY A 1 85 ? -16.391 2.008 37.042 1.00 78.38 85 GLY A C 1
ATOM 691 O O . GLY A 1 85 ? -16.896 2.423 38.082 1.00 78.38 85 GLY A O 1
ATOM 692 N N . HIS A 1 86 ? -16.250 0.705 36.786 1.00 82.06 86 HIS A N 1
ATOM 693 C CA . HIS A 1 86 ? -16.697 -0.345 37.703 1.00 82.06 86 HIS A CA 1
ATOM 694 C C . HIS A 1 86 ? -15.872 -0.387 38.997 1.00 82.06 86 HIS A C 1
ATOM 696 O O . HIS A 1 86 ? -16.438 -0.552 40.076 1.00 82.06 86 HIS A O 1
ATOM 702 N N . GLY A 1 87 ? -14.554 -0.182 38.916 1.00 85.62 87 GLY A N 1
ATOM 703 C CA . GLY A 1 87 ? -13.678 -0.134 40.090 1.00 85.62 87 GLY A CA 1
ATOM 704 C C . GLY A 1 87 ? -14.003 1.032 41.029 1.00 85.62 87 GLY A C 1
ATOM 705 O O . GLY A 1 87 ? -14.111 0.842 42.238 1.00 85.62 87 GLY A O 1
ATOM 706 N N . LEU A 1 88 ? -14.234 2.231 40.484 1.00 88.69 88 LEU A N 1
ATOM 707 C CA . LEU A 1 88 ? -14.642 3.399 41.274 1.00 88.69 88 LEU A CA 1
ATOM 708 C C . LEU A 1 88 ? -16.030 3.219 41.896 1.00 88.69 88 LEU A C 1
ATOM 710 O O . LEU A 1 88 ? -16.251 3.651 43.029 1.00 88.69 88 LEU A O 1
ATOM 714 N N . GLN A 1 89 ? -16.948 2.567 41.180 1.00 89.88 89 GLN A N 1
ATOM 715 C CA . GLN A 1 89 ? -18.269 2.235 41.704 1.00 89.88 89 GLN A CA 1
ATOM 716 C C . GLN A 1 89 ? -18.160 1.277 42.901 1.00 89.88 89 GLN A C 1
ATOM 718 O O . GLN A 1 89 ? -18.729 1.554 43.953 1.00 89.88 89 GLN A O 1
ATOM 723 N N . TYR A 1 90 ? -17.338 0.231 42.794 1.00 91.44 90 TYR A N 1
ATOM 724 C CA . TYR A 1 90 ? -17.105 -0.723 43.882 1.00 91.44 90 TYR A CA 1
ATOM 725 C C . TYR A 1 90 ? -16.524 -0.064 45.143 1.00 91.44 90 TYR A C 1
ATOM 727 O O . TYR A 1 90 ? -17.011 -0.287 46.251 1.00 91.44 90 TYR A O 1
ATOM 735 N N . VAL A 1 91 ? -15.502 0.787 44.986 1.00 92.69 91 VAL A N 1
ATOM 736 C CA . VAL A 1 91 ? -14.894 1.516 46.116 1.00 92.69 91 VAL A CA 1
ATOM 737 C C . VAL A 1 91 ? -15.913 2.442 46.783 1.00 92.69 91 VAL A C 1
ATOM 739 O O . VAL A 1 91 ? -15.978 2.515 48.013 1.00 92.69 91 VAL A O 1
ATOM 742 N N . ARG A 1 92 ? -16.738 3.129 45.984 1.00 93.12 92 ARG A N 1
ATOM 743 C CA . ARG A 1 92 ? -17.805 3.999 46.489 1.00 93.12 92 ARG A CA 1
ATOM 7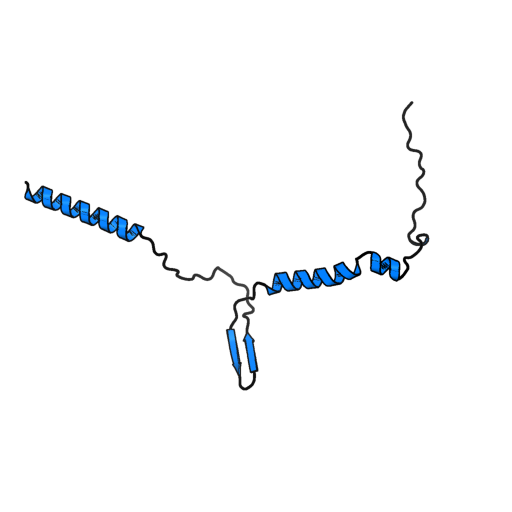44 C C . ARG A 1 92 ? -18.837 3.210 47.293 1.00 93.12 92 ARG A C 1
ATOM 746 O O . ARG A 1 92 ? -19.213 3.653 48.377 1.00 93.12 92 ARG A O 1
ATOM 753 N N . ASP A 1 93 ? -19.264 2.059 46.787 1.00 95.06 93 ASP A N 1
ATOM 754 C CA . ASP A 1 93 ? -20.263 1.223 47.451 1.00 95.06 93 ASP A CA 1
ATOM 755 C C . ASP A 1 93 ? -19.720 0.662 48.778 1.00 95.06 93 ASP A C 1
ATOM 757 O O . ASP A 1 93 ? -20.401 0.746 49.801 1.00 95.06 93 ASP A O 1
ATOM 761 N N . MET A 1 94 ? -18.455 0.222 48.819 1.00 92.25 94 MET A N 1
ATOM 762 C CA . MET A 1 94 ? -17.821 -0.238 50.064 1.00 92.25 94 MET A CA 1
ATOM 763 C C . MET A 1 94 ? -17.657 0.859 51.117 1.00 92.25 94 MET A C 1
ATOM 765 O O . MET A 1 94 ? -17.907 0.620 52.300 1.00 92.25 94 MET A O 1
ATOM 769 N N . SER A 1 95 ? -17.289 2.075 50.709 1.00 92.25 95 SER A N 1
ATOM 770 C CA . SER A 1 95 ? -17.196 3.213 51.632 1.00 92.25 95 SER A CA 1
ATOM 771 C C . SER A 1 95 ? -18.558 3.562 52.243 1.00 92.25 95 SER A C 1
ATOM 773 O O . SER A 1 95 ? -18.652 3.871 53.433 1.00 92.25 95 SER A O 1
ATOM 775 N N . LYS A 1 96 ? -19.629 3.459 51.449 1.00 93.44 96 LYS A N 1
ATOM 776 C CA . LYS A 1 96 ? -20.994 3.721 51.907 1.00 93.44 96 LYS A CA 1
ATOM 777 C C . LYS A 1 96 ? -21.454 2.681 52.930 1.00 93.44 96 LYS A C 1
ATOM 779 O O . LYS A 1 96 ? -21.957 3.058 53.985 1.00 93.44 96 LYS A O 1
ATOM 784 N N . ILE A 1 97 ? -21.184 1.400 52.663 1.00 94.62 97 ILE A N 1
ATOM 785 C CA . ILE A 1 97 ? -21.462 0.298 53.596 1.00 94.62 97 ILE A CA 1
ATOM 786 C C . ILE A 1 97 ? -20.736 0.523 54.927 1.00 94.62 97 ILE A C 1
ATOM 788 O O . ILE A 1 97 ? -21.361 0.451 55.983 1.00 94.62 97 ILE A O 1
ATOM 792 N N . GLN A 1 98 ? -19.441 0.85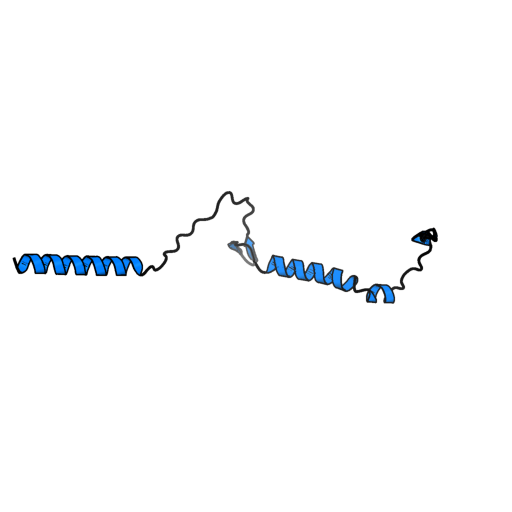4 54.896 1.00 91.06 98 GLN A N 1
ATOM 793 C CA . GLN A 1 98 ? -18.687 1.135 56.123 1.00 91.06 98 GLN A CA 1
ATOM 794 C C . GLN A 1 98 ? -19.259 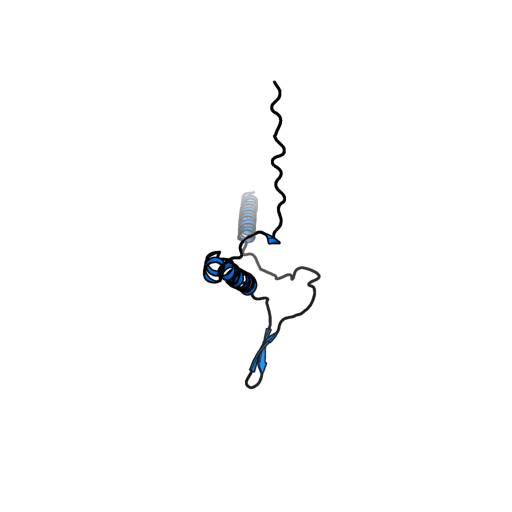2.323 56.905 1.00 91.06 98 GLN A C 1
ATOM 796 O O . GLN A 1 98 ? -19.348 2.258 58.130 1.00 91.06 98 GLN A O 1
ATOM 801 N N . SER A 1 99 ? -19.673 3.393 56.219 1.00 94.12 99 SER A N 1
ATOM 802 C CA . SER A 1 99 ? -20.284 4.556 56.872 1.00 94.12 99 SER A CA 1
ATOM 803 C C . SER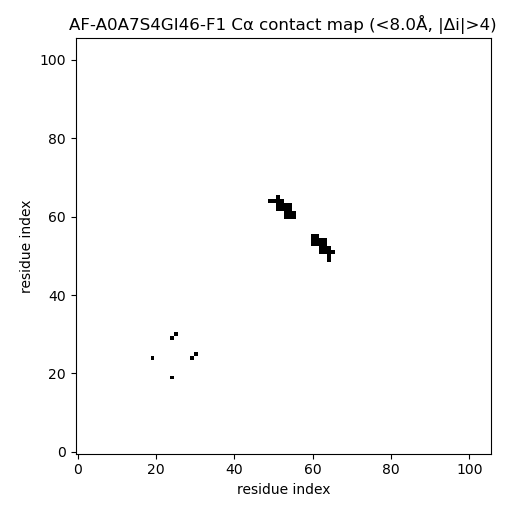 A 1 99 ? -21.603 4.208 57.561 1.00 94.12 99 SER A C 1
ATOM 805 O O . SER A 1 99 ? -21.833 4.659 58.683 1.00 94.12 99 SER A O 1
ATOM 807 N N . ASP A 1 100 ? -22.455 3.406 56.926 1.00 92.88 100 ASP A N 1
ATOM 808 C CA . ASP A 1 100 ? -23.745 3.021 57.500 1.00 92.88 100 ASP A CA 1
ATOM 809 C C . ASP A 1 100 ? -23.585 2.047 58.676 1.00 92.88 100 ASP A C 1
ATOM 811 O O . ASP A 1 100 ? -24.272 2.202 59.685 1.00 92.88 100 ASP A O 1
ATOM 815 N N . VAL A 1 101 ? -22.612 1.130 58.624 1.00 94.81 101 VAL A N 1
ATOM 816 C CA . VAL A 1 101 ? -22.239 0.299 59.784 1.00 94.81 101 VAL A CA 1
ATOM 817 C C . VAL A 1 101 ? -21.755 1.167 60.949 1.00 94.81 101 VAL A C 1
ATOM 819 O O . VAL A 1 101 ? -22.163 0.952 62.087 1.00 94.81 101 VAL A O 1
ATOM 822 N N . LEU A 1 102 ? -20.933 2.187 60.681 1.00 93.38 102 LEU A N 1
ATOM 823 C CA . LEU A 1 102 ? -20.438 3.090 61.723 1.00 93.38 102 LEU A CA 1
ATOM 824 C C . LEU A 1 102 ? -21.569 3.886 62.394 1.00 93.38 102 LEU A C 1
ATOM 826 O O . LEU A 1 102 ? -21.515 4.129 63.597 1.00 93.38 102 LEU A O 1
ATOM 830 N N . LYS A 1 103 ? -22.593 4.284 61.627 1.00 90.88 103 LYS A N 1
ATOM 831 C CA . LYS A 1 103 ? -23.800 4.926 62.173 1.00 90.88 103 LYS A CA 1
ATOM 832 C C . LYS A 1 103 ? -24.643 3.966 63.005 1.00 90.88 103 LYS A C 1
ATOM 834 O O . LYS A 1 103 ? -25.275 4.423 63.938 1.00 90.88 103 LYS A O 1
ATOM 839 N N . LEU A 1 104 ? -24.673 2.679 62.659 1.00 90.38 104 LEU A N 1
ATOM 840 C CA . LEU A 1 104 ? -25.440 1.665 63.388 1.00 90.38 104 LEU A CA 1
ATOM 841 C C . LEU A 1 104 ? -24.821 1.334 64.757 1.00 90.38 104 LEU A C 1
ATOM 843 O O . LEU A 1 104 ? -25.534 0.983 65.689 1.00 90.38 104 LEU A O 1
ATOM 847 N N . ILE A 1 105 ? -23.490 1.406 64.860 1.00 88.38 105 ILE A N 1
ATOM 848 C CA . ILE A 1 105 ? -22.744 1.142 66.102 1.00 88.38 105 ILE A CA 1
ATOM 849 C C . ILE A 1 105 ? -22.869 2.303 67.105 1.00 88.38 105 ILE A C 1
ATOM 851 O O . ILE A 1 105 ? -22.672 2.099 68.302 1.00 88.38 105 ILE A O 1
ATOM 855 N N . LYS A 1 106 ? -23.145 3.514 66.618 1.00 72.81 106 LYS A N 1
ATOM 856 C CA . LYS A 1 106 ? -23.204 4.743 67.411 1.00 72.81 106 LYS A CA 1
ATOM 857 C C . LYS A 1 106 ? -24.614 5.019 67.920 1.00 72.81 106 LYS A C 1
ATOM 859 O O . LYS A 1 106 ? -24.708 5.503 69.067 1.00 72.81 106 LYS A O 1
#